Protein AF-H0XN29-F1 (afdb_monomer_lite)

Radius of gyration: 20.41 Å; chains: 1; bounding box: 61×33×62 Å

Structure (mmCIF, N/CA/C/O backbone):
data_AF-H0XN29-F1
#
_entry.id   AF-H0XN29-F1
#
loop_
_atom_site.group_PDB
_atom_site.id
_atom_site.type_symbol
_atom_site.label_atom_id
_atom_site.label_alt_id
_atom_site.label_comp_id
_atom_site.label_asym_id
_atom_site.label_entity_id
_atom_site.label_seq_id
_atom_site.pdbx_PDB_ins_code
_atom_site.Cartn_x
_atom_site.Cartn_y
_atom_site.Cartn_z
_atom_site.occupancy
_atom_site.B_iso_or_equiv
_atom_site.auth_seq_id
_atom_site.auth_comp_id
_atom_site.auth_asym_id
_atom_site.auth_atom_id
_atom_site.pdbx_PDB_model_num
ATOM 1 N N . GLU A 1 1 ? -0.539 -9.610 40.284 1.00 39.16 1 GLU A N 1
ATOM 2 C CA . GLU A 1 1 ? -1.278 -8.872 39.240 1.00 39.16 1 GLU A CA 1
ATOM 3 C C . GLU A 1 1 ? -1.139 -9.625 37.921 1.00 39.16 1 GLU A C 1
ATOM 5 O O . GLU A 1 1 ? -0.031 -9.773 37.423 1.00 39.16 1 GLU A O 1
ATOM 10 N N . LYS A 1 2 ? -2.214 -10.254 37.436 1.00 46.62 2 LYS A N 1
ATOM 11 C CA . LYS A 1 2 ? -2.173 -11.112 36.243 1.00 46.62 2 LYS A CA 1
ATOM 12 C C . LYS A 1 2 ? -2.499 -10.244 35.029 1.00 46.62 2 LYS A C 1
ATOM 14 O O . LYS A 1 2 ? -3.660 -10.103 34.662 1.00 46.62 2 LYS A O 1
ATOM 19 N N . SER A 1 3 ? -1.487 -9.603 34.450 1.00 46.47 3 SER A N 1
ATOM 20 C CA . SER A 1 3 ? -1.657 -8.847 33.210 1.00 46.47 3 SER A CA 1
ATOM 21 C C . SER A 1 3 ? -1.934 -9.827 32.069 1.00 46.47 3 SER A C 1
ATOM 23 O O . SER A 1 3 ? -1.079 -10.596 31.635 1.00 46.47 3 SER A O 1
ATOM 25 N N . HIS A 1 4 ? -3.182 -9.849 31.609 1.00 50.59 4 HIS A N 1
ATOM 26 C CA . HIS A 1 4 ? -3.564 -10.598 30.422 1.00 50.59 4 HIS A CA 1
ATOM 27 C C . HIS A 1 4 ? -2.866 -9.966 29.204 1.00 50.59 4 HIS A C 1
ATOM 29 O O . HIS A 1 4 ? -3.101 -8.790 28.927 1.00 50.59 4 HIS A O 1
ATOM 35 N N . PRO A 1 5 ? -2.046 -10.699 28.431 1.00 58.00 5 PRO A N 1
ATOM 36 C CA . PRO A 1 5 ? -1.289 -10.131 27.308 1.00 58.00 5 PRO A CA 1
ATOM 37 C C . PRO A 1 5 ? -2.152 -9.736 26.089 1.00 58.00 5 PRO A C 1
ATOM 39 O O . PRO A 1 5 ? -1.618 -9.372 25.046 1.00 58.00 5 PRO A O 1
ATOM 42 N N . ASN A 1 6 ? -3.483 -9.755 26.216 1.00 53.06 6 ASN A N 1
ATOM 43 C CA . ASN A 1 6 ? -4.445 -9.558 25.130 1.00 53.06 6 ASN A CA 1
ATOM 44 C C . ASN A 1 6 ? -5.372 -8.351 25.348 1.00 53.06 6 ASN A C 1
ATOM 46 O O . ASN A 1 6 ? -6.506 -8.369 24.878 1.00 53.06 6 ASN A O 1
ATOM 50 N N . VAL A 1 7 ? -4.936 -7.310 26.066 1.00 63.41 7 VAL A N 1
ATOM 51 C CA . VAL A 1 7 ? -5.739 -6.082 26.187 1.00 63.41 7 VAL A CA 1
ATOM 52 C C . VAL A 1 7 ? -5.747 -5.364 24.835 1.00 63.41 7 VAL A C 1
ATOM 54 O O . VAL A 1 7 ? -4.847 -4.586 24.521 1.00 63.41 7 VAL A O 1
ATOM 57 N N . SER A 1 8 ? -6.756 -5.656 24.015 1.00 70.31 8 SER A N 1
ATOM 58 C CA . SER A 1 8 ? -7.136 -4.814 22.885 1.00 70.31 8 SER A CA 1
ATOM 59 C C . SER A 1 8 ? -7.672 -3.494 23.428 1.00 70.31 8 SER A C 1
ATOM 61 O O . SER A 1 8 ? -8.548 -3.498 24.292 1.00 70.31 8 SER A O 1
ATOM 63 N N . ARG A 1 9 ? -7.132 -2.373 22.953 1.00 83.31 9 ARG A N 1
ATOM 64 C CA . ARG A 1 9 ? -7.607 -1.030 23.305 1.00 83.31 9 ARG A CA 1
ATOM 65 C C . ARG A 1 9 ? -8.276 -0.410 22.093 1.00 83.31 9 ARG A C 1
ATOM 67 O O . ARG A 1 9 ? -7.711 -0.456 21.006 1.00 83.31 9 ARG A O 1
ATOM 74 N N . GLU A 1 10 ? -9.443 0.171 22.305 1.00 88.06 10 GLU A N 1
ATOM 75 C CA . GLU A 1 10 ? -10.169 0.953 21.313 1.00 88.06 10 GLU A CA 1
ATOM 76 C C . GLU A 1 10 ? -10.289 2.391 21.821 1.00 88.06 10 GLU A C 1
ATOM 78 O O . GLU A 1 10 ? -10.560 2.612 23.002 1.00 88.06 10 GLU A O 1
ATOM 83 N N . ILE A 1 11 ? -10.025 3.361 20.951 1.00 90.19 11 ILE A N 1
ATOM 84 C CA . ILE A 1 11 ? -10.127 4.791 21.242 1.00 90.19 11 ILE A CA 1
ATOM 85 C C . ILE A 1 11 ? -10.974 5.412 20.138 1.00 90.19 11 ILE A C 1
ATOM 87 O O . ILE A 1 11 ? -10.583 5.373 18.974 1.00 90.19 11 ILE A O 1
ATOM 91 N N . VAL A 1 12 ? -12.105 6.003 20.508 1.00 92.12 12 VAL A N 1
ATOM 92 C CA . VAL A 1 12 ? -12.961 6.766 19.595 1.00 92.12 12 VAL A CA 1
ATOM 93 C C . VAL A 1 12 ? -12.686 8.249 19.820 1.00 92.12 12 VAL A C 1
ATOM 95 O O . VAL A 1 12 ? -12.776 8.738 20.947 1.00 92.12 12 VAL A O 1
ATOM 98 N N . PHE A 1 13 ? -12.311 8.956 18.761 1.00 92.06 13 PHE A N 1
ATOM 99 C CA . PHE A 1 13 ? -12.052 10.390 18.783 1.00 92.06 13 PHE A CA 1
ATOM 100 C C . PHE A 1 13 ? -13.335 11.175 18.459 1.00 92.06 13 PHE A C 1
ATOM 102 O O . PHE A 1 13 ? -14.205 10.664 17.751 1.00 92.06 13 PHE A O 1
ATOM 109 N N . PRO A 1 14 ? -13.471 12.429 18.936 1.00 93.50 14 PRO A N 1
ATOM 110 C CA . PRO A 1 14 ? -14.647 13.261 18.658 1.00 93.50 14 PRO A CA 1
ATOM 111 C C . PRO A 1 14 ? -14.892 13.538 17.169 1.00 93.50 14 PRO A C 1
ATOM 113 O O . PRO A 1 14 ? -16.014 13.8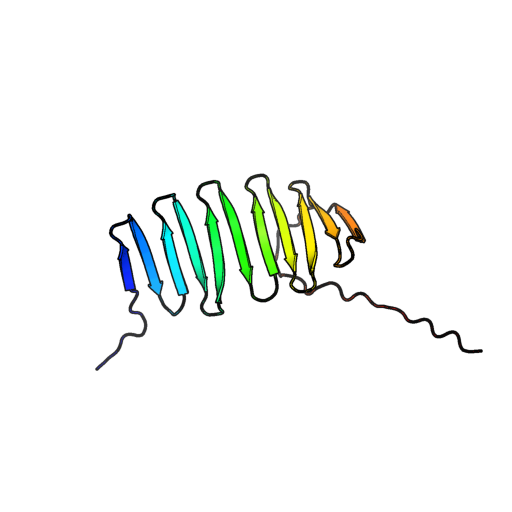44 16.782 1.00 93.50 14 PRO A O 1
ATOM 116 N N . ASP A 1 15 ? -13.851 13.438 16.340 1.00 92.19 15 ASP A N 1
ATOM 117 C CA . ASP A 1 15 ? -13.923 13.594 14.884 1.00 92.19 15 ASP A CA 1
ATOM 118 C C . ASP A 1 15 ? -14.466 12.345 14.158 1.00 92.19 15 ASP A C 1
ATOM 120 O O . ASP A 1 15 ? -14.582 12.352 12.936 1.00 92.19 15 ASP A O 1
ATOM 124 N N . GLY A 1 16 ? -14.811 11.279 14.892 1.00 89.44 16 GLY A N 1
ATOM 125 C CA . GLY A 1 16 ? -15.290 10.011 14.340 1.00 89.44 16 GLY A CA 1
ATOM 126 C C . GLY A 1 16 ? -14.178 9.026 13.973 1.00 89.44 16 GLY A C 1
ATOM 127 O O . GLY A 1 16 ? -14.479 7.920 13.527 1.00 89.44 16 GLY A O 1
ATOM 128 N N . THR A 1 17 ? -12.905 9.378 14.181 1.00 92.50 17 THR A N 1
ATOM 129 C CA . THR A 1 17 ? -11.786 8.447 14.004 1.00 92.50 17 THR A CA 1
ATOM 130 C C . THR A 1 17 ? -11.822 7.379 15.094 1.00 92.50 17 THR A C 1
ATOM 132 O O . THR A 1 17 ? -11.927 7.689 16.280 1.00 92.50 17 THR A O 1
ATOM 135 N N . VAL A 1 18 ? -11.665 6.112 14.723 1.00 93.12 18 VAL A N 1
ATOM 136 C CA . VAL A 1 18 ? -11.582 4.987 15.662 1.00 93.12 18 VAL A CA 1
ATOM 137 C C . VAL A 1 18 ? -10.201 4.358 15.561 1.00 93.12 18 VAL A C 1
ATOM 139 O O . VAL A 1 18 ? -9.751 4.024 14.472 1.00 93.12 18 VAL A O 1
ATOM 142 N N . LYS A 1 19 ? -9.502 4.193 16.684 1.00 92.56 19 LYS A N 1
ATOM 143 C CA . LYS A 1 19 ? -8.202 3.512 16.751 1.00 92.56 19 LYS A CA 1
ATOM 144 C C . LYS A 1 19 ? -8.300 2.231 17.560 1.00 92.56 19 LYS A C 1
ATOM 146 O O . LYS A 1 19 ? -8.574 2.284 18.756 1.00 92.56 19 LYS A O 1
ATOM 151 N N . HIS A 1 20 ? -7.967 1.106 16.942 1.00 92.19 20 HIS A N 1
ATOM 152 C CA . HIS A 1 20 ? -7.834 -0.202 17.573 1.00 92.19 20 HIS A CA 1
ATOM 153 C C . HIS A 1 20 ? -6.363 -0.577 17.717 1.00 92.19 20 HIS A C 1
ATOM 155 O O . HIS A 1 20 ? -5.598 -0.560 16.761 1.00 92.19 20 HIS A O 1
ATOM 161 N N . ARG A 1 21 ? -5.947 -0.976 18.916 1.00 89.19 21 ARG A N 1
ATOM 162 C CA . ARG A 1 21 ? -4.588 -1.446 19.199 1.00 89.19 21 ARG A CA 1
ATOM 163 C C . ARG A 1 21 ? -4.639 -2.827 19.819 1.00 89.19 21 ARG A C 1
ATOM 165 O O . ARG A 1 21 ? -5.204 -2.996 20.900 1.00 89.19 21 ARG A O 1
ATOM 172 N N . LYS A 1 22 ? -4.015 -3.813 19.175 1.00 86.69 22 LYS A N 1
ATOM 173 C CA . LYS A 1 22 ? -3.964 -5.198 19.662 1.00 86.69 22 LYS A CA 1
ATOM 174 C C . LYS A 1 22 ? -2.630 -5.842 19.303 1.00 86.69 22 LYS A C 1
ATOM 176 O O . LYS A 1 22 ? -2.243 -5.872 18.143 1.00 86.69 22 LYS A O 1
ATOM 181 N N . GLY A 1 23 ? -1.921 -6.375 20.301 1.00 81.62 23 GLY A N 1
ATOM 182 C CA . GLY A 1 23 ? -0.720 -7.192 20.064 1.00 81.62 23 GLY A CA 1
ATOM 183 C C . GLY A 1 23 ? 0.441 -6.478 19.355 1.00 81.62 23 GLY A C 1
ATOM 184 O O . GLY A 1 23 ? 1.273 -7.140 18.743 1.00 81.62 23 GLY A O 1
ATOM 185 N N . GLY A 1 24 ? 0.507 -5.143 19.424 1.00 82.62 24 GLY A N 1
ATOM 186 C CA . GLY A 1 24 ? 1.525 -4.342 18.732 1.00 82.62 24 GLY A CA 1
ATOM 187 C C . GLY A 1 24 ? 1.164 -3.941 17.299 1.00 82.62 24 GLY A C 1
ATOM 188 O O . GLY A 1 24 ? 1.941 -3.218 16.689 1.00 82.62 24 GLY A O 1
ATOM 189 N N . CYS A 1 25 ? 0.001 -4.361 16.794 1.00 88.88 25 CYS A N 1
ATOM 190 C CA . CYS A 1 25 ? -0.602 -3.809 15.586 1.00 88.88 25 CYS A CA 1
ATOM 191 C C . CYS A 1 25 ? -1.590 -2.700 15.971 1.00 88.88 25 CYS A C 1
ATOM 193 O O . CYS A 1 25 ? -2.307 -2.806 16.976 1.00 88.88 25 CYS A O 1
ATOM 195 N N . GLU A 1 26 ? -1.624 -1.647 15.165 1.00 93.00 26 GLU A N 1
ATOM 196 C CA . GLU A 1 26 ? -2.537 -0.515 15.302 1.00 93.00 26 GLU A CA 1
ATOM 197 C C . GLU A 1 26 ? -3.363 -0.387 14.026 1.00 93.00 26 GLU A C 1
ATOM 199 O O . GLU A 1 26 ? -2.830 -0.435 12.927 1.00 93.00 26 GLU A O 1
ATOM 204 N N . GLU A 1 27 ? -4.669 -0.239 14.162 1.00 94.75 27 GLU A N 1
ATOM 205 C CA . GLU A 1 27 ? -5.601 -0.008 13.068 1.00 94.75 27 GLU A CA 1
ATOM 206 C C . GLU A 1 27 ? -6.370 1.275 13.370 1.00 94.75 27 GLU A C 1
ATOM 208 O O . GLU A 1 27 ? -6.761 1.522 14.505 1.00 94.75 27 GLU A O 1
ATOM 213 N N . THR A 1 28 ? -6.513 2.142 12.379 1.00 95.12 28 THR A N 1
ATOM 214 C CA . THR A 1 28 ? -7.200 3.425 12.482 1.00 95.12 28 THR A CA 1
ATOM 215 C C . THR A 1 28 ? -8.236 3.496 11.376 1.00 95.12 28 THR A C 1
ATOM 217 O O . THR A 1 28 ? -7.880 3.454 10.202 1.00 95.12 28 THR A O 1
ATOM 220 N N . LEU A 1 29 ? -9.500 3.612 11.756 1.00 95.50 29 LEU A N 1
ATOM 221 C CA . LEU A 1 29 ? -10.636 3.821 10.875 1.00 95.50 29 LEU A CA 1
ATOM 222 C C . LEU A 1 29 ? -10.960 5.311 10.890 1.00 95.50 29 LEU A C 1
ATOM 224 O O . LEU A 1 29 ? -11.277 5.870 11.939 1.00 95.50 29 LEU A O 1
ATOM 228 N N . PHE A 1 30 ? -10.846 5.956 9.742 1.00 95.88 30 PHE A N 1
ATOM 229 C CA . PHE A 1 30 ? -11.203 7.353 9.566 1.00 95.88 30 PHE A CA 1
ATOM 230 C C . PHE A 1 30 ? -12.674 7.475 9.134 1.00 95.88 30 PHE A C 1
ATOM 232 O O . PHE A 1 30 ? -13.207 6.572 8.482 1.00 95.88 30 PHE A O 1
ATOM 239 N N . PRO A 1 31 ? -13.347 8.591 9.464 1.00 93.75 31 PRO A N 1
ATOM 240 C CA . PRO A 1 31 ? -14.758 8.803 9.125 1.00 93.75 31 PRO A CA 1
ATOM 241 C C . PRO A 1 31 ? -15.026 8.868 7.612 1.00 93.75 31 PRO A C 1
ATOM 243 O O . PRO A 1 31 ? -16.146 8.624 7.174 1.00 93.75 31 PRO A O 1
ATOM 246 N N . ASP A 1 32 ? -14.007 9.167 6.801 1.00 93.75 32 ASP A N 1
ATOM 247 C CA . ASP A 1 32 ? -14.068 9.161 5.334 1.00 93.75 32 ASP A CA 1
ATOM 248 C C . ASP A 1 32 ? -14.048 7.741 4.725 1.00 93.75 32 ASP A C 1
ATOM 250 O O . ASP A 1 32 ? -14.096 7.593 3.501 1.00 93.75 32 ASP A O 1
ATOM 254 N N . GLY A 1 33 ? -13.964 6.703 5.568 1.00 92.19 33 GLY A N 1
ATOM 255 C CA . GLY A 1 33 ? -13.852 5.297 5.187 1.00 92.19 33 GLY A CA 1
ATOM 256 C C . GLY A 1 33 ? -12.418 4.832 4.923 1.00 92.19 33 GLY A C 1
ATOM 257 O O . GLY A 1 33 ? -12.227 3.686 4.516 1.00 92.19 33 GLY A O 1
ATOM 258 N N . THR A 1 34 ? -11.411 5.685 5.133 1.00 95.81 34 THR A N 1
ATOM 259 C CA . THR A 1 34 ? -10.003 5.294 5.029 1.00 95.81 34 THR A CA 1
ATOM 260 C C . THR A 1 34 ? -9.605 4.423 6.224 1.00 95.81 34 THR A C 1
ATOM 262 O O . THR A 1 34 ? -9.941 4.712 7.370 1.00 95.81 34 THR A O 1
ATOM 265 N N . VAL A 1 35 ? -8.839 3.362 5.976 1.00 95.81 35 VAL A N 1
ATOM 266 C CA . VAL A 1 35 ? -8.307 2.456 7.002 1.00 95.81 35 VAL A CA 1
ATOM 267 C C . VAL A 1 35 ? -6.788 2.493 6.968 1.00 95.81 35 VAL A C 1
ATOM 269 O O . VAL A 1 35 ? -6.184 2.139 5.961 1.00 95.81 35 VAL A O 1
ATOM 272 N N . LEU A 1 36 ? -6.150 2.885 8.067 1.00 96.44 36 LEU A N 1
ATOM 273 C CA . LEU A 1 36 ? -4.702 2.816 8.251 1.00 96.44 36 LEU A CA 1
ATOM 274 C C . LEU A 1 36 ? -4.362 1.693 9.227 1.00 96.44 36 LEU A C 1
ATOM 276 O O . LEU A 1 36 ? -4.682 1.770 10.406 1.00 96.44 36 LEU A O 1
ATOM 280 N N . LYS A 1 37 ? -3.631 0.693 8.756 1.00 95.75 37 LYS A N 1
ATOM 281 C CA . LYS A 1 37 ? -3.043 -0.366 9.568 1.00 95.75 37 LYS A CA 1
ATOM 282 C C . LYS A 1 37 ? -1.542 -0.147 9.700 1.00 95.75 37 LYS A C 1
ATOM 284 O O . LYS A 1 37 ? -0.860 0.050 8.701 1.00 95.75 37 LYS A O 1
ATOM 289 N N . VAL A 1 38 ? -1.023 -0.217 10.914 1.00 95.38 38 VAL A N 1
ATOM 290 C CA . VAL A 1 38 ? 0.400 -0.184 11.242 1.00 95.38 38 VAL A CA 1
ATOM 291 C C . VAL A 1 38 ? 0.752 -1.507 11.909 1.00 95.38 38 VAL A C 1
ATOM 293 O O . VAL A 1 38 ? 0.222 -1.858 12.964 1.00 95.38 38 VAL A O 1
ATOM 296 N N . GLU A 1 39 ? 1.623 -2.266 11.262 1.00 93.19 39 GLU A N 1
ATOM 297 C CA . GLU A 1 39 ? 2.136 -3.532 11.767 1.00 93.19 39 GLU A CA 1
ATOM 298 C C . GLU A 1 39 ? 3.237 -3.293 12.808 1.00 93.19 39 GLU A C 1
ATOM 300 O O . GLU A 1 39 ? 3.877 -2.240 12.857 1.00 93.19 39 GLU A O 1
ATOM 305 N N . ARG A 1 40 ? 3.518 -4.306 13.632 1.00 91.56 40 ARG A N 1
ATOM 306 C CA . ARG A 1 40 ? 4.534 -4.214 14.695 1.00 91.56 40 ARG A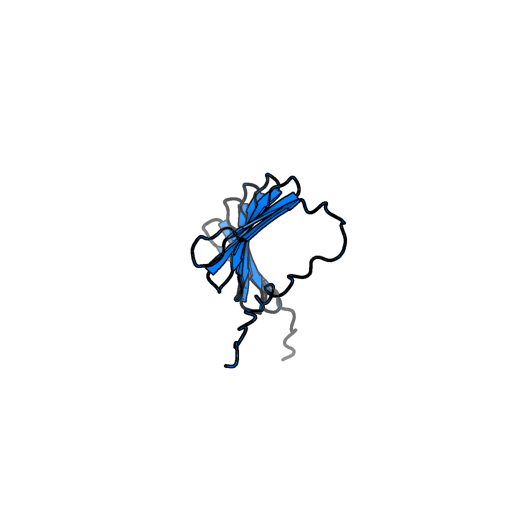 CA 1
ATOM 307 C C . ARG A 1 40 ? 5.947 -3.919 14.171 1.00 91.56 40 ARG A C 1
ATOM 309 O O . ARG A 1 40 ? 6.767 -3.368 14.899 1.00 91.56 40 ARG A O 1
ATOM 316 N N . ASN A 1 41 ? 6.239 -4.310 12.931 1.00 90.81 41 ASN A N 1
ATOM 317 C CA . ASN A 1 41 ? 7.512 -4.040 12.259 1.00 90.81 41 ASN A CA 1
ATOM 318 C C . ASN A 1 41 ? 7.613 -2.606 11.696 1.00 90.81 41 ASN A C 1
ATOM 320 O O . ASN A 1 41 ? 8.668 -2.239 11.186 1.00 90.81 41 ASN A O 1
ATOM 324 N N . GLY A 1 42 ? 6.549 -1.802 11.801 1.00 91.31 42 GLY A N 1
ATOM 325 C CA . GLY A 1 42 ? 6.477 -0.436 11.285 1.00 91.31 42 GLY A CA 1
ATOM 326 C C . GLY A 1 42 ? 5.902 -0.317 9.873 1.00 91.31 42 GLY A C 1
ATOM 327 O O . GLY A 1 42 ? 5.714 0.812 9.412 1.00 91.31 42 GLY A O 1
ATOM 328 N N . ASP A 1 43 ? 5.590 -1.432 9.203 1.00 95.12 43 ASP A N 1
ATOM 329 C CA . ASP A 1 43 ? 4.941 -1.401 7.893 1.00 95.12 43 ASP A CA 1
ATOM 330 C C . ASP A 1 43 ? 3.537 -0.801 8.019 1.00 95.12 43 ASP A C 1
ATOM 332 O O . ASP A 1 43 ? 2.790 -1.093 8.956 1.00 95.12 43 ASP A O 1
ATOM 336 N N . LYS A 1 44 ? 3.163 0.043 7.058 1.00 96.00 44 LYS A N 1
ATOM 337 C CA . LYS A 1 44 ? 1.871 0.731 7.035 1.00 96.00 44 LYS A CA 1
ATOM 338 C C . LYS A 1 44 ? 1.078 0.294 5.822 1.00 96.00 44 LYS A C 1
ATOM 340 O O . LYS A 1 44 ? 1.591 0.307 4.711 1.00 96.00 44 LYS A O 1
ATOM 345 N N . THR A 1 45 ? -0.183 -0.049 6.018 1.00 96.94 45 THR A N 1
ATOM 346 C CA . THR A 1 45 ? -1.137 -0.302 4.941 1.00 96.94 45 THR A CA 1
ATOM 347 C C . THR A 1 45 ? -2.277 0.692 5.060 1.00 96.94 45 THR A C 1
ATOM 349 O O . THR A 1 45 ? -2.920 0.755 6.098 1.00 96.94 45 THR A O 1
ATOM 352 N N . ILE A 1 46 ? -2.534 1.458 4.010 1.00 97.25 46 ILE A N 1
ATOM 353 C CA . ILE A 1 46 ? -3.642 2.401 3.911 1.00 97.25 46 ILE A CA 1
ATOM 354 C C . ILE A 1 46 ? -4.615 1.850 2.877 1.00 97.25 46 ILE A C 1
ATOM 356 O O . ILE A 1 46 ? -4.208 1.533 1.764 1.00 97.25 46 ILE A O 1
ATOM 360 N N . VAL A 1 47 ? -5.887 1.722 3.223 1.00 96.75 47 VAL A N 1
ATOM 361 C CA . VAL A 1 47 ? -6.968 1.404 2.289 1.00 96.75 47 VAL A CA 1
ATOM 362 C C . VAL A 1 47 ? -7.868 2.622 2.237 1.00 96.75 47 VAL A C 1
ATOM 364 O O . VAL A 1 47 ? -8.474 2.981 3.237 1.00 96.75 47 VAL A O 1
ATOM 367 N N . PHE A 1 48 ? -7.916 3.285 1.093 1.00 95.62 48 PHE A N 1
ATOM 368 C CA . PHE A 1 48 ? -8.766 4.446 0.877 1.00 95.62 48 PHE A CA 1
ATOM 369 C C . PHE A 1 48 ? -10.192 3.999 0.549 1.00 95.62 48 PHE A C 1
ATOM 371 O O . PHE A 1 48 ? -10.407 2.938 -0.043 1.00 95.62 48 PHE A O 1
ATOM 378 N N . SER A 1 49 ? -11.174 4.845 0.853 1.00 94.31 49 SER A N 1
ATOM 379 C CA . SER A 1 49 ? -12.590 4.568 0.574 1.00 94.31 49 SER A CA 1
ATOM 380 C C . SER A 1 49 ? -12.917 4.401 -0.915 1.00 94.31 49 SER A C 1
ATOM 382 O O . SER A 1 49 ? -13.892 3.745 -1.267 1.00 94.31 49 SER A O 1
ATOM 384 N N . ASN A 1 50 ? -12.069 4.918 -1.809 1.00 93.12 50 ASN A N 1
ATOM 385 C CA . ASN A 1 50 ? -12.180 4.725 -3.259 1.00 93.12 50 ASN A CA 1
ATOM 386 C C . ASN A 1 50 ? -11.651 3.360 -3.759 1.00 93.12 50 ASN A C 1
ATOM 388 O O . ASN A 1 50 ? -11.565 3.147 -4.969 1.00 93.12 50 ASN A O 1
ATOM 392 N N . GLY A 1 51 ? -11.246 2.460 -2.857 1.00 91.38 51 GLY A N 1
ATOM 393 C CA . GLY A 1 51 ? -10.695 1.143 -3.185 1.00 91.38 51 GLY A CA 1
ATOM 394 C C . GLY A 1 51 ? -9.205 1.140 -3.544 1.00 91.38 51 GLY A C 1
ATOM 395 O O . GLY A 1 51 ? -8.648 0.073 -3.798 1.00 91.38 51 GLY A O 1
ATOM 396 N N . GLN A 1 52 ? -8.533 2.297 -3.555 1.00 96.38 52 GLN A N 1
ATOM 397 C CA . GLN A 1 52 ? -7.074 2.338 -3.651 1.00 96.38 52 GLN A CA 1
ATOM 398 C C . GLN A 1 52 ? -6.445 1.831 -2.358 1.00 96.38 52 GLN A C 1
ATOM 400 O O . GLN A 1 52 ? -6.944 2.074 -1.260 1.00 96.38 52 GLN A O 1
ATOM 405 N N . LYS A 1 53 ? -5.290 1.186 -2.481 1.00 96.69 53 LYS A N 1
ATOM 406 C CA . LYS A 1 53 ? -4.522 0.694 -1.343 1.00 96.69 53 LYS A CA 1
ATOM 407 C C . LYS A 1 53 ? -3.063 1.090 -1.470 1.00 96.69 53 LYS A C 1
ATOM 409 O O . LYS A 1 53 ? -2.481 0.993 -2.544 1.00 96.69 53 LYS A O 1
ATOM 414 N N . GLU A 1 54 ? -2.454 1.512 -0.375 1.00 97.38 54 GLU A N 1
ATOM 415 C CA . GLU A 1 54 ? -1.044 1.875 -0.305 1.00 97.38 54 GLU A CA 1
ATOM 416 C C . GLU A 1 54 ? -0.350 1.075 0.795 1.00 97.38 54 GLU A C 1
ATOM 418 O O . GLU A 1 54 ? -0.858 0.949 1.902 1.00 97.38 54 GLU A O 1
ATOM 423 N N . ILE A 1 55 ? 0.794 0.480 0.484 1.00 96.88 55 ILE A N 1
ATOM 424 C CA . ILE A 1 55 ? 1.592 -0.336 1.396 1.00 96.88 55 ILE A CA 1
ATOM 425 C C . ILE A 1 55 ? 2.970 0.306 1.470 1.00 96.88 55 ILE A C 1
ATOM 427 O O . ILE A 1 55 ? 3.706 0.308 0.485 1.00 96.88 55 ILE A O 1
ATOM 431 N N . HIS A 1 56 ? 3.326 0.829 2.633 1.00 96.19 56 HIS A N 1
ATOM 432 C CA . HIS A 1 56 ? 4.643 1.364 2.931 1.00 96.19 56 HIS A CA 1
ATOM 433 C C . HIS A 1 56 ? 5.396 0.360 3.785 1.00 96.19 56 HIS A C 1
ATOM 435 O O . HIS A 1 56 ? 4.995 0.059 4.906 1.00 96.19 56 HIS A O 1
ATOM 441 N N . THR A 1 57 ? 6.506 -0.123 3.255 1.00 95.44 57 THR A N 1
ATOM 442 C CA . THR A 1 57 ? 7.452 -0.961 3.985 1.00 95.44 57 THR A CA 1
ATOM 443 C C . THR A 1 57 ? 8.800 -0.261 4.051 1.00 95.44 57 THR A C 1
ATOM 445 O O . THR A 1 57 ? 9.046 0.718 3.343 1.00 95.44 57 THR A O 1
ATOM 448 N N . ALA A 1 58 ? 9.719 -0.800 4.846 1.00 92.62 58 ALA A N 1
ATOM 449 C CA . ALA A 1 58 ? 11.108 -0.341 4.838 1.00 92.62 58 ALA A CA 1
ATOM 450 C C . ALA A 1 58 ? 11.809 -0.509 3.469 1.00 92.62 58 ALA A C 1
ATOM 452 O O . ALA A 1 58 ? 12.789 0.180 3.195 1.00 92.62 58 ALA A O 1
ATOM 453 N N . GLN A 1 59 ? 11.339 -1.425 2.612 1.00 91.56 59 GLN A N 1
ATOM 454 C CA . GLN A 1 59 ? 12.000 -1.766 1.344 1.00 91.56 59 GLN A CA 1
ATOM 455 C C . GLN A 1 59 ? 11.344 -1.128 0.116 1.00 91.56 59 GLN A C 1
ATOM 457 O O . GLN A 1 59 ? 12.018 -0.886 -0.887 1.00 91.56 59 GLN A O 1
ATOM 462 N N . PHE A 1 60 ? 10.038 -0.876 0.169 1.00 93.69 60 PHE A N 1
ATOM 463 C CA . PHE A 1 60 ? 9.276 -0.325 -0.945 1.00 93.69 60 PHE A CA 1
ATOM 464 C C . PHE A 1 60 ? 7.991 0.365 -0.484 1.00 93.69 60 PHE A C 1
ATOM 466 O O . PHE A 1 60 ? 7.432 0.053 0.567 1.00 93.69 60 PHE A O 1
ATOM 473 N N . THR A 1 61 ? 7.475 1.245 -1.336 1.00 95.25 61 THR A N 1
ATOM 474 C CA . THR A 1 61 ? 6.100 1.744 -1.282 1.00 95.25 61 THR A CA 1
ATOM 475 C C . THR A 1 61 ? 5.334 1.218 -2.487 1.00 95.25 61 THR A C 1
ATOM 477 O O . THR A 1 61 ? 5.770 1.387 -3.623 1.00 95.25 61 THR A O 1
ATOM 480 N N . ARG A 1 62 ? 4.198 0.562 -2.259 1.00 96.69 62 ARG A N 1
ATOM 481 C CA . ARG A 1 62 ? 3.357 -0.024 -3.303 1.00 96.69 62 ARG A CA 1
ATOM 482 C C . ARG A 1 62 ? 1.966 0.581 -3.261 1.00 96.69 62 ARG A C 1
ATOM 484 O O . ARG A 1 62 ? 1.338 0.577 -2.214 1.00 96.69 62 ARG A O 1
ATOM 491 N N . ARG A 1 63 ? 1.465 1.017 -4.410 1.00 97.44 63 ARG A N 1
ATOM 492 C CA . ARG A 1 63 ? 0.105 1.507 -4.605 1.00 97.44 63 ARG A CA 1
ATOM 493 C C . ARG A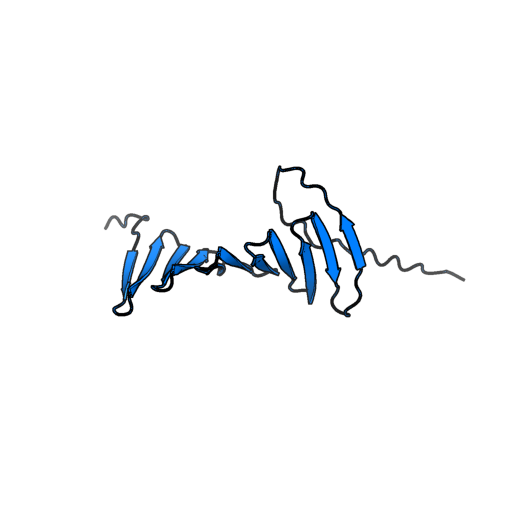 1 63 ? -0.665 0.570 -5.521 1.00 97.44 63 ARG A C 1
ATOM 495 O O . ARG A 1 63 ? -0.216 0.279 -6.626 1.00 97.44 63 ARG A O 1
ATOM 502 N N . GLU A 1 64 ? -1.801 0.093 -5.050 1.00 96.00 64 GLU A N 1
ATOM 503 C CA . GLU A 1 64 ? -2.754 -0.731 -5.780 1.00 96.00 64 GLU A CA 1
ATOM 504 C C . GLU A 1 64 ? -3.973 0.133 -6.095 1.00 96.00 64 GLU A C 1
ATOM 506 O O . GLU A 1 64 ? -4.521 0.811 -5.223 1.00 96.00 64 GLU A O 1
ATOM 511 N N . TYR A 1 65 ? -4.366 0.137 -7.358 1.00 95.12 65 TYR A N 1
ATOM 512 C CA . TYR A 1 65 ? -5.506 0.882 -7.856 1.00 95.12 65 TYR A CA 1
ATOM 513 C C . TYR A 1 65 ? -6.670 -0.081 -8.138 1.00 95.12 65 TYR A C 1
ATOM 515 O O . TYR A 1 65 ? -6.440 -1.251 -8.458 1.00 95.12 65 TYR A O 1
ATOM 523 N N . PRO A 1 66 ? -7.926 0.389 -8.040 1.00 92.56 66 PRO A N 1
ATOM 524 C CA . PRO A 1 66 ? -9.107 -0.448 -8.256 1.00 92.56 66 PRO A CA 1
ATOM 525 C C . PRO A 1 66 ? -9.239 -0.957 -9.699 1.00 92.56 66 PRO A C 1
ATOM 527 O O . PRO A 1 66 ? -9.906 -1.957 -9.938 1.00 92.56 66 PRO A O 1
ATOM 530 N N . ASP A 1 67 ? -8.576 -0.307 -10.659 1.00 90.81 67 ASP A N 1
ATOM 531 C CA . ASP A 1 67 ? -8.476 -0.766 -12.048 1.00 90.81 67 ASP A CA 1
ATOM 532 C C . ASP A 1 67 ? -7.567 -2.002 -12.208 1.00 90.81 67 ASP A C 1
ATOM 534 O O . ASP A 1 67 ? -7.489 -2.554 -13.300 1.00 90.81 67 ASP A O 1
ATOM 538 N N . GLY A 1 68 ? -6.888 -2.443 -11.141 1.00 89.50 68 GLY A N 1
ATOM 539 C CA . GLY A 1 68 ? -5.923 -3.543 -11.141 1.00 89.50 68 GLY A CA 1
ATOM 540 C C . GLY A 1 68 ? -4.485 -3.105 -11.427 1.00 89.50 68 GLY A C 1
ATOM 541 O O . GLY A 1 68 ? -3.578 -3.941 -11.407 1.00 89.50 68 GLY A O 1
ATOM 542 N N . THR A 1 69 ? -4.252 -1.812 -11.667 1.00 92.62 69 THR A N 1
ATOM 543 C CA . THR A 1 69 ? -2.910 -1.259 -11.833 1.00 92.62 69 THR A CA 1
ATOM 544 C C . THR A 1 69 ? -2.183 -1.260 -10.493 1.00 92.62 69 THR A C 1
ATOM 546 O O . THR A 1 69 ? -2.721 -0.890 -9.450 1.00 92.62 69 THR A O 1
ATOM 549 N N . ILE A 1 70 ? -0.920 -1.664 -10.500 1.00 94.62 70 ILE A N 1
ATOM 550 C CA . ILE A 1 70 ? -0.066 -1.704 -9.318 1.00 94.62 70 ILE A CA 1
ATOM 551 C C . ILE A 1 70 ? 1.213 -0.943 -9.627 1.00 94.62 70 ILE A C 1
ATOM 553 O O . ILE A 1 70 ? 1.881 -1.222 -10.619 1.00 94.62 70 ILE A O 1
ATOM 557 N N . ARG A 1 71 ? 1.590 -0.009 -8.758 1.00 93.94 71 ARG A N 1
ATOM 558 C CA . ARG A 1 71 ? 2.853 0.726 -8.844 1.00 93.94 71 ARG A CA 1
ATOM 559 C C . ARG A 1 71 ? 3.677 0.477 -7.596 1.00 93.94 71 ARG A C 1
ATOM 561 O O . ARG A 1 71 ? 3.223 0.792 -6.506 1.00 93.94 71 ARG A O 1
ATOM 568 N N . THR A 1 72 ? 4.889 -0.032 -7.751 1.00 94.56 72 THR A N 1
ATOM 569 C CA . THR A 1 72 ? 5.828 -0.251 -6.647 1.00 94.56 72 THR A CA 1
ATOM 570 C C . THR A 1 72 ? 7.054 0.616 -6.859 1.00 94.56 72 THR A C 1
ATOM 572 O O . THR A 1 72 ? 7.659 0.576 -7.925 1.00 94.56 72 THR A O 1
ATOM 575 N N . VAL A 1 73 ? 7.421 1.402 -5.855 1.00 93.88 73 VAL A N 1
ATOM 576 C CA . VAL A 1 73 ? 8.651 2.190 -5.802 1.00 93.88 73 VAL A CA 1
ATOM 577 C C . VAL A 1 73 ? 9.540 1.575 -4.734 1.00 93.88 73 VAL A C 1
ATOM 579 O O . VAL A 1 73 ? 9.164 1.533 -3.565 1.00 93.88 73 VAL A O 1
ATOM 582 N N . TYR A 1 74 ? 10.704 1.086 -5.132 1.00 92.56 74 TYR A N 1
ATOM 583 C CA . TYR A 1 74 ? 11.661 0.451 -4.236 1.00 92.56 74 TYR A CA 1
ATOM 584 C C . TYR A 1 74 ? 12.649 1.477 -3.668 1.00 92.56 74 TYR A C 1
ATOM 586 O O . TYR A 1 74 ? 12.863 2.550 -4.236 1.00 92.56 74 TYR A O 1
ATOM 594 N N . LEU A 1 75 ? 13.282 1.130 -2.546 1.00 89.75 75 LEU A N 1
ATOM 595 C CA . LEU A 1 75 ? 14.267 1.973 -1.858 1.00 89.75 75 LEU A CA 1
ATOM 596 C C . LEU A 1 75 ? 15.476 2.337 -2.740 1.00 89.75 75 LEU A C 1
ATOM 598 O O . LEU A 1 75 ? 16.068 3.402 -2.582 1.00 89.75 75 LEU A O 1
ATOM 602 N N . ASP A 1 76 ? 15.832 1.479 -3.696 1.00 85.50 76 ASP A N 1
ATOM 603 C CA . ASP A 1 76 ? 16.914 1.724 -4.656 1.00 85.50 76 ASP A CA 1
ATOM 604 C C . ASP A 1 76 ? 16.556 2.769 -5.739 1.00 85.50 76 ASP A C 1
ATOM 606 O O . ASP A 1 76 ? 17.404 3.142 -6.557 1.00 85.50 76 ASP A O 1
ATOM 610 N N . GLY A 1 77 ? 15.314 3.268 -5.734 1.00 85.69 77 GLY A N 1
ATOM 611 C CA . GLY A 1 77 ? 14.771 4.226 -6.695 1.00 85.69 77 GLY A CA 1
ATOM 612 C C . GLY A 1 77 ? 14.211 3.584 -7.965 1.00 85.69 77 GLY A C 1
ATOM 613 O O . GLY A 1 77 ? 13.779 4.306 -8.868 1.00 85.69 77 GLY A O 1
ATOM 614 N N . SER A 1 78 ? 14.217 2.253 -8.068 1.00 88.56 78 SER A N 1
ATOM 615 C CA . SER A 1 78 ? 13.533 1.551 -9.149 1.00 88.56 78 SER A CA 1
ATOM 616 C C . SER A 1 78 ? 12.015 1.589 -8.959 1.00 88.56 78 SER A C 1
ATOM 618 O O . SER A 1 78 ? 11.492 1.687 -7.848 1.00 88.56 78 SER A O 1
ATOM 620 N N . GLN A 1 79 ? 11.292 1.558 -10.075 1.00 91.12 79 GLN A N 1
ATOM 621 C CA . GLN A 1 79 ? 9.839 1.581 -10.114 1.00 91.12 79 GLN A CA 1
ATOM 622 C C . GLN A 1 79 ? 9.330 0.452 -10.998 1.00 91.12 79 GLN A C 1
ATOM 624 O O . GLN A 1 79 ? 9.748 0.312 -12.147 1.00 91.12 79 GLN A O 1
ATOM 629 N N . GLU A 1 80 ? 8.382 -0.314 -10.488 1.00 90.88 80 GLU A N 1
ATOM 630 C CA . GLU A 1 80 ? 7.622 -1.303 -11.239 1.00 90.88 80 GLU A CA 1
ATOM 631 C C . GLU A 1 80 ? 6.193 -0.792 -11.410 1.00 90.88 80 GLU A C 1
ATOM 633 O O . GLU A 1 80 ? 5.576 -0.303 -10.467 1.00 90.88 80 GLU A O 1
ATOM 638 N N . THR A 1 81 ? 5.654 -0.873 -12.621 1.00 91.88 81 THR A N 1
ATOM 639 C CA . THR A 1 81 ? 4.227 -0.675 -12.885 1.00 91.88 81 THR A CA 1
ATOM 640 C C . THR A 1 81 ? 3.688 -1.918 -13.559 1.00 91.88 81 THR A C 1
ATOM 642 O O . THR A 1 81 ? 4.200 -2.328 -14.600 1.00 91.88 81 THR A O 1
ATOM 645 N N . ARG A 1 82 ? 2.676 -2.523 -12.951 1.00 91.19 82 ARG A N 1
ATOM 646 C CA . ARG A 1 82 ? 1.951 -3.666 -13.481 1.00 91.19 82 ARG A CA 1
ATOM 647 C C . ARG A 1 82 ? 0.545 -3.226 -13.831 1.00 91.19 82 ARG A C 1
ATOM 649 O O . ARG A 1 82 ? -0.178 -2.765 -12.958 1.00 91.19 82 ARG A O 1
ATOM 656 N N . ASP A 1 83 ? 0.179 -3.392 -15.087 1.00 89.69 83 ASP A N 1
ATOM 657 C CA . ASP A 1 83 ? -1.168 -3.110 -15.564 1.00 89.69 83 ASP A CA 1
ATOM 658 C C . ASP A 1 83 ? -2.075 -4.321 -15.280 1.00 89.69 83 ASP A C 1
ATOM 660 O O . ASP A 1 83 ? -1.599 -5.460 -15.193 1.00 89.69 83 ASP A O 1
ATOM 664 N N . ALA A 1 84 ? -3.390 -4.107 -15.224 1.00 86.62 84 ALA A N 1
ATOM 665 C CA . ALA A 1 84 ? -4.381 -5.167 -14.997 1.00 86.62 84 ALA A CA 1
ATOM 666 C C . ALA A 1 84 ? -4.288 -6.330 -16.005 1.00 86.62 84 ALA A C 1
ATOM 668 O O . ALA A 1 84 ? -4.524 -7.489 -15.673 1.00 86.62 84 ALA A O 1
ATOM 669 N N . CYS A 1 85 ? -3.860 -6.033 -17.236 1.00 81.62 85 CYS A N 1
ATOM 670 C CA . CYS A 1 85 ? -3.639 -7.016 -18.300 1.00 81.62 85 CYS A CA 1
ATOM 671 C C . CYS A 1 85 ? -2.358 -7.864 -18.123 1.00 81.62 85 CYS A C 1
ATOM 673 O O . CYS A 1 85 ? -2.001 -8.630 -19.024 1.00 81.62 85 CYS A O 1
ATOM 675 N N . GLY A 1 86 ? -1.630 -7.700 -17.012 1.00 79.62 86 GLY A N 1
ATOM 676 C CA . GLY A 1 86 ? -0.405 -8.439 -16.696 1.00 79.62 86 GLY A CA 1
ATOM 677 C C . GLY A 1 86 ? 0.863 -7.886 -17.351 1.00 79.62 86 GLY A C 1
ATOM 678 O O . GLY A 1 86 ? 1.925 -8.502 -17.264 1.00 79.62 86 GLY A O 1
ATOM 679 N N . ARG A 1 87 ? 0.791 -6.730 -18.018 1.00 82.88 87 ARG A N 1
ATOM 680 C CA . ARG A 1 87 ? 1.975 -6.055 -18.561 1.00 82.88 87 ARG A CA 1
ATOM 681 C C . ARG A 1 87 ? 2.775 -5.446 -17.417 1.00 82.88 87 ARG A C 1
ATOM 683 O O . ARG A 1 87 ? 2.223 -4.679 -16.637 1.00 82.88 87 ARG A O 1
ATOM 690 N N . VAL A 1 88 ? 4.063 -5.768 -17.332 1.00 85.75 88 VAL A N 1
ATOM 691 C CA . VAL A 1 88 ? 4.959 -5.215 -16.312 1.00 85.75 88 VAL A CA 1
ATOM 692 C C . VAL A 1 88 ? 6.010 -4.340 -16.969 1.00 85.75 88 VAL A C 1
ATOM 694 O O . VAL A 1 88 ? 6.719 -4.782 -17.872 1.00 85.75 88 VAL A O 1
ATOM 697 N N . ARG A 1 89 ? 6.122 -3.108 -16.478 1.00 85.50 89 ARG A N 1
ATOM 698 C CA . ARG A 1 89 ? 7.127 -2.123 -16.862 1.00 85.50 89 ARG A CA 1
ATOM 699 C C . ARG A 1 89 ? 8.030 -1.838 -15.676 1.00 85.50 89 ARG A C 1
ATOM 701 O O . ARG A 1 89 ? 7.558 -1.352 -14.653 1.00 85.50 89 ARG A O 1
ATOM 708 N N . VAL A 1 90 ? 9.327 -2.086 -15.833 1.00 87.12 90 VAL A N 1
ATOM 709 C CA . VAL A 1 90 ? 10.329 -1.766 -14.804 1.00 87.12 90 VAL A CA 1
ATOM 710 C C . VAL A 1 90 ? 11.199 -0.610 -15.276 1.00 87.12 90 VAL A C 1
ATOM 712 O O . VAL A 1 90 ? 11.812 -0.678 -16.343 1.00 87.12 90 VAL A O 1
ATOM 715 N N . ARG A 1 91 ? 11.270 0.452 -14.477 1.00 86.44 91 ARG A N 1
ATOM 716 C CA . ARG A 1 91 ? 12.127 1.620 -14.683 1.00 86.44 91 ARG A CA 1
ATOM 717 C C . ARG A 1 91 ? 13.161 1.668 -13.565 1.00 86.44 91 ARG A C 1
ATOM 719 O O . ARG A 1 91 ? 12.795 1.682 -12.399 1.00 86.44 91 ARG A O 1
ATOM 726 N N . GLY A 1 92 ? 14.446 1.688 -13.897 1.00 81.50 92 GLY A N 1
ATOM 727 C CA . GLY A 1 92 ? 15.492 1.820 -12.877 1.00 81.50 92 GLY A CA 1
ATOM 728 C C . GLY A 1 92 ? 15.752 3.277 -12.492 1.00 81.50 92 GLY A C 1
ATOM 729 O O . GLY A 1 92 ? 15.222 4.205 -13.106 1.00 81.50 92 GLY A O 1
ATOM 730 N N . LYS A 1 93 ? 16.645 3.466 -11.516 1.00 75.00 93 LYS A N 1
ATOM 731 C CA . LYS A 1 93 ? 17.012 4.759 -10.909 1.00 75.00 93 LYS A CA 1
ATOM 732 C C . LYS A 1 93 ? 17.379 5.870 -11.911 1.00 75.00 93 LYS A C 1
ATOM 734 O O . LYS A 1 93 ? 17.107 7.036 -11.663 1.00 75.00 93 LYS A O 1
ATOM 739 N N . ALA A 1 94 ? 17.962 5.516 -13.059 1.00 66.75 94 ALA A N 1
ATOM 740 C CA . ALA A 1 94 ? 18.382 6.458 -14.106 1.00 66.75 94 ALA A CA 1
ATOM 741 C C . ALA A 1 94 ? 17.292 6.764 -15.159 1.00 66.75 94 ALA A C 1
ATOM 743 O O . ALA A 1 94 ? 17.597 7.234 -16.251 1.00 66.75 94 ALA A O 1
ATOM 744 N N . GLY A 1 95 ? 16.027 6.416 -14.902 1.00 61.22 95 GLY A N 1
ATOM 745 C CA . GLY A 1 95 ? 14.921 6.647 -15.838 1.00 61.22 95 GLY A CA 1
ATOM 746 C C . GLY A 1 95 ? 14.868 5.684 -17.032 1.00 61.22 95 GLY A C 1
ATOM 747 O O . GLY A 1 95 ? 13.878 5.695 -17.768 1.00 61.22 95 GLY A O 1
ATOM 748 N N . ARG A 1 96 ? 15.879 4.816 -17.192 1.00 59.78 96 ARG A N 1
ATOM 749 C CA . ARG A 1 96 ? 15.932 3.757 -18.211 1.00 59.78 96 ARG A CA 1
ATOM 750 C C . ARG A 1 96 ? 14.855 2.704 -17.924 1.00 59.78 96 ARG A C 1
ATOM 752 O O . ARG A 1 96 ? 14.756 2.207 -16.802 1.00 59.78 96 ARG A O 1
ATOM 759 N N . VAL A 1 97 ? 14.038 2.387 -18.927 1.00 62.62 97 VAL A N 1
ATOM 760 C CA . VAL A 1 97 ? 13.043 1.305 -18.872 1.00 62.62 97 VAL A CA 1
ATOM 761 C C . VAL A 1 97 ? 13.752 0.011 -19.257 1.00 62.62 97 VAL A C 1
ATOM 763 O O . VAL A 1 97 ? 14.349 -0.058 -20.327 1.00 62.62 97 VAL A O 1
ATOM 766 N N . PHE A 1 98 ? 13.744 -0.984 -18.372 1.00 59.34 98 PHE A N 1
ATOM 767 C CA . PHE A 1 98 ? 14.538 -2.203 -18.532 1.00 59.34 98 PHE A CA 1
ATOM 768 C C . PHE A 1 98 ? 13.735 -3.381 -19.083 1.00 59.34 98 PHE A C 1
ATOM 770 O O . PHE A 1 98 ? 14.320 -4.218 -19.765 1.00 59.34 98 PHE A O 1
ATOM 777 N N . GLN A 1 99 ? 12.428 -3.482 -18.803 1.00 60.62 99 GLN A N 1
ATOM 778 C CA . GLN A 1 99 ? 11.625 -4.640 -19.217 1.00 60.62 99 GLN A CA 1
ATOM 779 C C . GLN A 1 99 ? 10.158 -4.284 -19.471 1.00 60.62 99 GLN A C 1
ATOM 781 O O . GLN A 1 99 ? 9.560 -3.540 -18.696 1.00 60.62 99 GLN A O 1
ATOM 786 N N . ASP A 1 100 ? 9.616 -4.859 -20.545 1.00 59.19 100 ASP A N 1
ATOM 787 C CA . ASP A 1 100 ? 8.205 -4.875 -20.928 1.00 59.19 100 ASP A CA 1
ATOM 788 C C . ASP A 1 100 ? 7.832 -6.332 -21.236 1.00 59.19 100 ASP A C 1
ATOM 790 O O . ASP A 1 100 ? 8.075 -6.831 -22.335 1.00 59.19 100 ASP A O 1
ATOM 794 N N . LYS A 1 101 ? 7.377 -7.074 -20.223 1.00 59.66 101 LYS A N 1
ATOM 795 C CA . LYS A 1 101 ? 7.008 -8.492 -20.362 1.00 59.66 101 LYS A CA 1
ATOM 796 C C . LYS A 1 101 ? 5.578 -8.691 -19.870 1.00 59.66 101 LYS A C 1
ATOM 798 O O . LYS A 1 101 ? 5.191 -8.159 -18.829 1.00 59.66 101 LYS A O 1
ATOM 803 N N . ARG A 1 102 ? 4.789 -9.453 -20.631 1.00 47.72 102 ARG A N 1
ATOM 804 C CA . ARG A 1 102 ? 3.429 -9.868 -20.267 1.00 47.72 102 ARG A CA 1
ATOM 805 C C . ARG A 1 102 ? 3.531 -11.073 -19.335 1.00 47.72 102 ARG A C 1
ATOM 807 O O . ARG A 1 102 ? 3.882 -12.159 -19.783 1.00 47.72 102 ARG A O 1
ATOM 814 N N . TRP A 1 103 ? 3.243 -10.884 -18.055 1.00 47.88 103 TRP A N 1
ATOM 815 C CA . TRP A 1 103 ? 3.117 -11.977 -17.098 1.00 47.88 103 TRP A CA 1
ATOM 816 C C . TRP A 1 103 ? 1.656 -12.413 -17.044 1.00 47.88 103 TRP A C 1
ATOM 818 O O . TRP A 1 103 ? 0.788 -11.670 -16.590 1.00 47.88 103 TRP A O 1
ATOM 828 N N . VAL A 1 104 ? 1.375 -13.616 -17.543 1.00 39.69 104 VAL A N 1
ATOM 829 C CA . VAL A 1 104 ? 0.065 -14.254 -17.378 1.00 39.69 104 VAL A CA 1
ATOM 830 C C . VAL A 1 104 ? -0.013 -14.746 -15.931 1.00 39.69 104 VAL A C 1
ATOM 832 O O . VAL A 1 104 ? 0.879 -15.457 -15.472 1.00 39.69 104 VAL A O 1
ATOM 835 N N . LEU A 1 105 ? -1.034 -14.309 -15.191 1.00 44.09 105 LEU A N 1
ATOM 836 C CA . LEU A 1 105 ? -1.241 -14.666 -13.787 1.00 44.09 105 LEU A CA 1
ATOM 837 C C . LEU A 1 105 ? -1.438 -16.185 -13.646 1.00 44.09 105 LEU A C 1
ATOM 839 O O . LEU A 1 105 ? -2.525 -16.691 -13.902 1.00 44.09 105 LEU A O 1
ATOM 843 N N . SER A 1 106 ? -0.419 -16.906 -13.177 1.00 34.06 106 SER A N 1
ATOM 844 C CA . SER A 1 106 ? -0.636 -18.165 -12.462 1.00 34.06 106 SER A CA 1
ATOM 845 C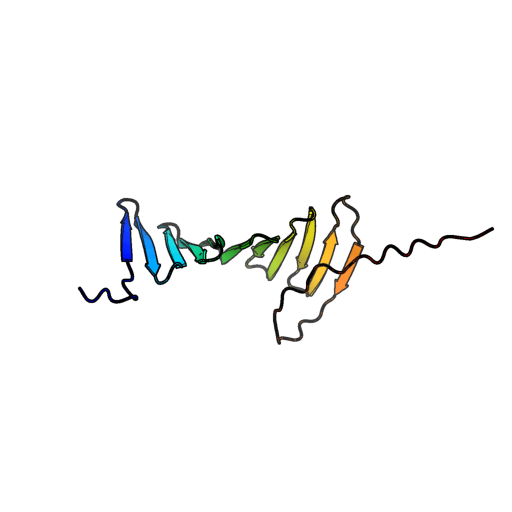 C . SER A 1 106 ? -0.823 -17.808 -10.991 1.00 34.06 106 SER A C 1
ATOM 847 O O . SER A 1 106 ? 0.135 -17.470 -10.296 1.00 34.06 106 SER A O 1
ATOM 849 N N . GLN A 1 107 ? -2.074 -17.800 -10.530 1.00 40.47 107 GLN A N 1
ATOM 850 C CA . GLN A 1 107 ? -2.416 -17.658 -9.117 1.00 40.47 107 GLN A CA 1
ATOM 851 C C . GLN A 1 107 ? -1.762 -18.798 -8.330 1.00 40.47 107 GLN A C 1
ATOM 853 O O . GLN A 1 107 ? -2.253 -19.917 -8.392 1.00 40.47 107 GLN A O 1
ATOM 858 N N . SER A 1 108 ? -0.658 -18.540 -7.624 1.00 32.16 108 SER A N 1
ATOM 859 C CA . SER A 1 108 ? -0.246 -19.224 -6.384 1.00 32.16 108 SER A CA 1
ATOM 860 C C . SER A 1 108 ? 1.101 -18.672 -5.909 1.00 32.16 108 SER A C 1
ATOM 862 O O . SER A 1 108 ? 2.088 -18.720 -6.632 1.00 32.16 108 SER A O 1
ATOM 864 N N . SER A 1 109 ? 1.145 -18.188 -4.666 1.00 32.12 109 SER A N 1
ATOM 865 C CA . SER A 1 109 ? 2.320 -17.665 -3.946 1.00 32.12 109 SER A CA 1
ATOM 866 C C . SER A 1 109 ? 2.818 -16.271 -4.365 1.00 32.12 109 SER A C 1
ATOM 868 O O . SER A 1 109 ? 3.749 -16.084 -5.140 1.00 32.12 109 SER A O 1
ATOM 870 N N . TRP A 1 110 ? 2.215 -15.249 -3.756 1.00 38.88 110 TRP A N 1
ATOM 871 C CA . TRP A 1 110 ? 2.820 -13.923 -3.670 1.00 38.88 110 TRP A CA 1
ATOM 872 C C . TRP A 1 110 ? 3.978 -13.996 -2.656 1.00 38.88 110 TRP A C 1
ATOM 874 O O . TRP A 1 110 ? 3.748 -14.047 -1.448 1.00 38.88 110 TRP A O 1
ATOM 884 N N . ARG A 1 111 ? 5.223 -14.051 -3.136 1.00 40.12 111 ARG A N 1
ATOM 885 C CA . ARG A 1 111 ? 6.421 -13.688 -2.363 1.00 40.12 111 ARG A CA 1
ATOM 886 C C . ARG A 1 111 ? 7.019 -12.456 -3.043 1.00 40.12 111 ARG A C 1
ATOM 888 O O . ARG A 1 111 ? 7.177 -12.502 -4.262 1.00 40.12 111 ARG A O 1
ATOM 895 N N . PRO A 1 112 ? 7.320 -11.359 -2.327 1.00 36.09 112 PRO A N 1
ATOM 896 C CA . PRO A 1 112 ? 8.117 -10.294 -2.915 1.00 36.09 112 PRO A CA 1
ATOM 897 C C . PRO A 1 112 ? 9.486 -10.896 -3.252 1.00 36.09 112 PRO A C 1
ATOM 899 O O . PRO A 1 112 ? 10.259 -11.239 -2.357 1.00 36.09 112 PRO A O 1
ATOM 902 N N . GLU A 1 113 ? 9.743 -11.124 -4.539 1.00 41.12 113 GLU A N 1
ATOM 903 C CA . GLU A 1 113 ? 11.067 -11.525 -5.002 1.00 41.12 113 GLU A CA 1
ATOM 904 C C . GLU A 1 113 ? 12.047 -10.395 -4.648 1.00 41.12 113 GLU A C 1
ATOM 906 O O . GLU A 1 113 ? 11.728 -9.220 -4.870 1.00 41.12 113 GLU A O 1
ATOM 911 N N . PRO A 1 114 ? 13.224 -10.706 -4.077 1.00 32.88 114 PRO A N 1
ATOM 912 C CA . PRO A 1 114 ? 14.260 -9.701 -3.898 1.00 32.88 114 PRO A CA 1
ATOM 913 C C . PRO A 1 114 ? 14.620 -9.096 -5.264 1.00 32.88 114 PRO A C 1
ATOM 915 O O . PRO A 1 114 ? 14.497 -9.778 -6.286 1.00 32.88 114 PRO A O 1
ATOM 918 N N . PRO A 1 115 ? 15.073 -7.829 -5.306 1.00 37.91 115 PRO A N 1
ATOM 919 C CA . P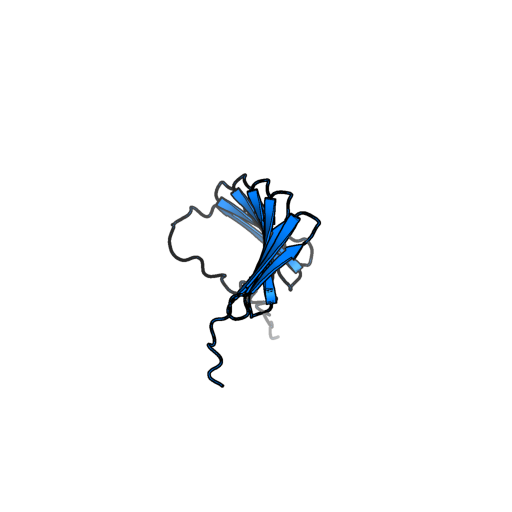RO A 1 115 ? 15.390 -7.162 -6.560 1.00 37.91 115 PRO A CA 1
ATOM 920 C C . PRO A 1 115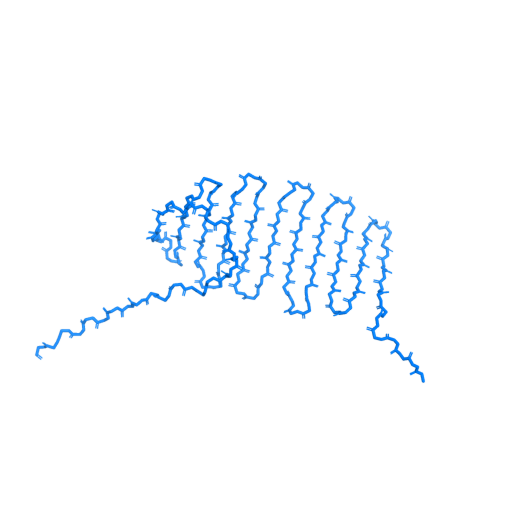 ? 16.338 -8.034 -7.382 1.00 37.91 115 PRO A C 1
ATOM 922 O O . PRO A 1 115 ? 17.365 -8.501 -6.877 1.00 37.91 115 PRO A O 1
ATOM 925 N N . VAL A 1 116 ? 15.963 -8.265 -8.645 1.00 40.31 116 VAL A N 1
ATOM 926 C CA . VAL A 1 116 ? 16.768 -8.979 -9.638 1.00 40.31 116 VAL A CA 1
ATOM 927 C C . VAL A 1 116 ? 18.170 -8.379 -9.601 1.00 40.31 116 VAL A C 1
ATOM 929 O O . VAL A 1 116 ? 18.374 -7.234 -10.008 1.00 40.31 116 VAL A O 1
ATOM 932 N N . LYS A 1 117 ? 19.141 -9.129 -9.064 1.00 32.47 117 LYS A N 1
ATOM 933 C CA . LYS A 1 117 ? 20.541 -8.704 -9.048 1.00 32.47 117 LYS A CA 1
ATOM 934 C C . LYS A 1 117 ? 20.976 -8.507 -10.497 1.00 32.47 117 LYS A C 1
ATOM 936 O O . LYS A 1 117 ? 21.098 -9.470 -11.250 1.00 32.47 117 LYS A O 1
ATOM 941 N N . PHE A 1 118 ? 21.212 -7.257 -10.881 1.00 35.44 118 PHE A N 1
ATOM 942 C CA . PHE A 1 118 ? 21.917 -6.929 -12.111 1.00 35.44 118 PHE A CA 1
ATOM 943 C C . PHE A 1 118 ? 23.341 -7.488 -11.991 1.00 35.44 118 PHE A C 1
ATOM 945 O O . PHE A 1 118 ? 24.179 -6.921 -11.293 1.00 35.44 118 PHE A O 1
ATOM 952 N N . GLN A 1 119 ? 23.606 -8.626 -12.637 1.00 30.94 119 GLN A N 1
ATOM 953 C CA . GLN A 1 119 ? 24.965 -9.103 -12.887 1.00 30.94 119 GLN A CA 1
ATOM 954 C C . GLN A 1 119 ? 25.624 -8.103 -13.842 1.00 30.94 119 GLN A C 1
ATOM 956 O O . GLN A 1 119 ? 25.361 -8.102 -15.045 1.00 30.94 119 GLN A O 1
ATOM 961 N N . LEU A 1 120 ? 26.436 -7.199 -13.296 1.00 32.38 120 LEU A N 1
ATOM 962 C CA . LEU A 1 120 ? 27.364 -6.411 -14.092 1.00 32.38 120 LEU A CA 1
ATOM 963 C C . LEU A 1 120 ? 28.541 -7.337 -14.420 1.00 32.38 120 LEU A C 1
ATOM 965 O O . LEU A 1 120 ? 29.482 -7.456 -13.640 1.00 32.38 120 LEU A O 1
ATOM 969 N N . GLU A 1 121 ? 28.466 -8.050 -15.542 1.00 33.00 121 GLU A N 1
ATOM 970 C CA . GLU A 1 121 ? 29.597 -8.839 -16.025 1.00 33.00 121 GLU A CA 1
ATOM 971 C C . GLU A 1 121 ? 30.676 -7.877 -16.536 1.00 33.00 121 GLU A C 1
ATOM 973 O O . GLU A 1 121 ? 30.650 -7.403 -17.675 1.00 33.00 121 GLU A O 1
ATOM 978 N N . VAL A 1 122 ? 31.613 -7.532 -15.653 1.00 34.53 122 VAL A N 1
ATOM 979 C CA . VAL A 1 122 ? 32.815 -6.784 -16.014 1.00 34.53 122 VAL A CA 1
ATOM 980 C C . VAL A 1 122 ? 33.714 -7.741 -16.792 1.00 34.53 122 VAL A C 1
ATOM 982 O O . VAL A 1 122 ? 34.493 -8.494 -16.214 1.00 34.53 122 VAL A O 1
ATOM 985 N N . LYS A 1 123 ? 33.599 -7.741 -18.123 1.00 35.44 123 LYS A N 1
ATOM 986 C CA . LYS A 1 123 ? 34.579 -8.399 -18.995 1.00 35.44 123 LYS A CA 1
ATOM 987 C C . LYS A 1 123 ? 35.900 -7.636 -18.906 1.00 35.44 123 LYS A C 1
ATOM 989 O O . LYS A 1 123 ? 36.126 -6.684 -19.649 1.00 35.44 123 LYS A O 1
ATOM 994 N N . THR A 1 124 ? 36.784 -8.051 -18.006 1.00 35.34 124 THR A N 1
ATOM 995 C CA . THR A 1 124 ? 38.191 -7.652 -18.042 1.00 35.34 124 THR A CA 1
ATOM 996 C C . THR A 1 124 ? 38.872 -8.387 -19.193 1.00 35.34 124 THR A C 1
ATOM 998 O O . THR A 1 124 ? 39.192 -9.572 -19.131 1.00 35.34 124 THR A O 1
ATOM 1001 N N . LYS A 1 125 ? 39.064 -7.665 -20.297 1.00 36.94 125 LYS A N 1
ATOM 1002 C CA . LYS A 1 125 ? 39.906 -8.083 -21.417 1.00 36.94 125 LYS A CA 1
ATOM 1003 C C . LYS A 1 125 ? 41.363 -7.939 -20.958 1.00 36.94 125 LYS A C 1
ATOM 1005 O O . LYS A 1 125 ? 41.850 -6.819 -20.840 1.00 36.94 125 LYS A O 1
ATOM 1010 N N . LYS A 1 126 ? 42.028 -9.050 -20.627 1.00 39.25 126 LYS A N 1
ATOM 1011 C CA . LYS A 1 126 ? 43.489 -9.082 -20.449 1.00 39.25 126 LYS A CA 1
ATOM 1012 C C . LYS A 1 126 ? 44.140 -8.961 -21.831 1.00 39.25 126 LYS A C 1
ATOM 1014 O O . LYS A 1 126 ? 43.800 -9.739 -22.722 1.00 39.25 126 LYS A O 1
ATOM 1019 N N . ALA A 1 127 ? 45.009 -7.968 -21.984 1.00 39.75 127 ALA A N 1
ATOM 1020 C CA . ALA A 1 127 ? 46.066 -7.933 -22.990 1.00 39.75 127 ALA A CA 1
ATOM 1021 C C . ALA A 1 127 ? 47.372 -8.364 -22.315 1.00 39.75 127 ALA A C 1
ATOM 1023 O O . ALA A 1 127 ? 47.482 -8.120 -21.088 1.00 39.75 127 ALA A O 1
#

Organism: Otolemur garnettii (NCBI:txid30611)

Foldseek 3Di:
DDPDQFPWDWDQDPQRWIWIDGPQKIWIQHPQRWIWIAHNQRWIWIQGPQRWIWIDDPFWIWIADPQRWIWIQGPQRKIWIAGNQQWIWIAGNVRDTDDTDRDDDPPDDDDPDDPDPPPPPPPPDDD

Sequence (127 aa):
EKSHPNVSREIVFPDGTVKHRKGGCEETLFPDGTVLKVERNGDKTIVFSNGQKEIHTAQFTRREYPDGTIRTVYLDGSQETRDACGRVRVRGKAGRVFQDKRWVLSQSSWRPEPPVKFQLEVKTKKA

InterPro domains:
  IPR009852 Centromere protein J, C-terminal domain [PF07202] (24-56)
  IPR026581 TCP10L/CENPJ [PTHR10331] (1-101)
  IPR047002 T-complex protein 10, C-terminal domain superfamily [G3DSA:2.60.450.20] (1-100)

Secondary structure (DSSP, 8-state):
----TT--EEEE-TTS-EEEEETTEEEEE-TTS-EEEE-TTS-EEEE-TTS-EEEE-SSEEEEE-TTS-EEEEETTS-EEEE-TTSEEEEE-TTS-EEEEEE-----S----PPP------------

pLDDT: mean 76.17, std 23.22, range [30.94, 97.44]